Protein AF-A0A061NAD4-F1 (afdb_monomer_lite)

Radius of gyration: 16.57 Å; chains: 1; bounding box: 38×29×42 Å

pLDDT: mean 90.27, std 5.83, range [65.0, 97.56]

Foldseek 3Di:
DVVVVCVVVVNDDDPDDDDDDDCPDDDDPPDDDDDPDDDDPDDDDDFKDFDWDAQPVDVVRTDTPDMGTDDD

Sequence (72 aa):
MIEDEAKRLGIAKETRPYTPHITVARRFNGQAFKLPETQINDRLHVVDFRLYEVRPNFIPRYHTVSQFTLKG

Secondary structure (DSSP, 8-state):
-HHHHHHHTTPPPP-SPP----------TT----PPP----PPP---EEEEEEE-TTSSSSEEEEEEEEPP-

Structure (mmCIF, N/CA/C/O backbone):
data_AF-A0A061NAD4-F1
#
_entry.id   AF-A0A061NAD4-F1
#
loop_
_atom_site.group_PDB
_atom_site.id
_atom_site.type_symbol
_atom_site.label_atom_id
_atom_site.label_alt_id
_atom_site.label_comp_id
_atom_site.label_asym_id
_atom_site.label_entity_id
_atom_site.label_seq_id
_atom_site.pdbx_PDB_ins_code
_atom_site.Cartn_x
_atom_site.Cartn_y
_atom_site.Cartn_z
_atom_site.occupancy
_atom_site.B_iso_or_equiv
_atom_site.auth_seq_id
_atom_site.auth_comp_id
_atom_site.auth_asym_id
_atom_site.auth_atom_id
_atom_site.pdbx_PDB_model_num
ATOM 1 N N . MET A 1 1 ? -3.693 9.897 13.952 1.00 80.06 1 MET A N 1
ATOM 2 C CA . MET A 1 1 ? -3.589 9.263 12.613 1.00 80.06 1 MET A CA 1
ATOM 3 C C . MET A 1 1 ? -2.801 7.957 12.723 1.00 80.06 1 MET A C 1
ATOM 5 O O . MET A 1 1 ? -2.195 7.736 13.764 1.00 80.06 1 MET A O 1
ATOM 9 N N . ILE A 1 2 ? -2.777 7.098 11.689 1.00 85.56 2 ILE A N 1
ATOM 10 C CA . ILE A 1 2 ? -1.978 5.847 11.705 1.00 85.56 2 ILE A CA 1
ATOM 11 C C . ILE A 1 2 ? -0.496 6.137 11.994 1.00 85.56 2 ILE A C 1
ATOM 13 O O . ILE A 1 2 ? 0.140 5.401 12.739 1.00 85.56 2 ILE A O 1
ATOM 17 N N . GLU A 1 3 ? 0.042 7.231 11.454 1.00 86.69 3 GLU A N 1
ATOM 18 C CA . GLU A 1 3 ? 1.446 7.612 11.652 1.00 86.69 3 GLU A CA 1
ATOM 19 C C . GLU A 1 3 ? 1.790 7.937 13.113 1.00 86.69 3 GLU A C 1
ATOM 21 O O . GLU A 1 3 ? 2.857 7.553 13.590 1.00 86.69 3 GLU A O 1
ATOM 26 N N . ASP A 1 4 ? 0.888 8.612 13.833 1.00 90.31 4 ASP A N 1
ATOM 27 C CA . ASP A 1 4 ? 1.095 8.968 15.242 1.00 90.31 4 ASP A CA 1
ATOM 28 C C . ASP A 1 4 ? 1.108 7.718 16.120 1.00 90.31 4 ASP A C 1
ATOM 30 O O . ASP A 1 4 ? 1.939 7.578 17.017 1.00 90.31 4 ASP A O 1
ATOM 34 N N . GLU A 1 5 ? 0.207 6.783 15.821 1.00 92.31 5 GLU A N 1
ATOM 35 C CA . GLU A 1 5 ? 0.103 5.518 16.537 1.00 92.31 5 GLU A CA 1
ATOM 36 C C . GLU A 1 5 ? 1.298 4.608 16.239 1.00 92.31 5 GLU A C 1
ATOM 38 O O . GLU A 1 5 ? 1.886 4.034 17.154 1.00 92.31 5 GLU A O 1
ATOM 43 N N . ALA A 1 6 ? 1.734 4.546 14.977 1.00 91.75 6 ALA A N 1
ATOM 44 C CA . ALA A 1 6 ? 2.949 3.840 14.587 1.00 91.75 6 ALA A CA 1
ATOM 45 C C . ALA A 1 6 ? 4.170 4.390 15.339 1.00 91.75 6 ALA A C 1
ATOM 47 O O . ALA A 1 6 ? 4.942 3.623 15.915 1.00 91.75 6 ALA A O 1
ATOM 48 N N . LYS A 1 7 ? 4.298 5.720 15.423 1.00 91.69 7 LYS A N 1
ATOM 49 C CA . LYS A 1 7 ? 5.354 6.381 16.197 1.00 91.69 7 LYS A CA 1
ATOM 50 C C . LYS A 1 7 ? 5.272 6.037 17.687 1.00 91.69 7 LYS A C 1
ATOM 52 O O . LYS A 1 7 ? 6.299 5.726 18.285 1.00 91.69 7 LYS A O 1
ATOM 57 N N . ARG A 1 8 ? 4.075 6.062 18.285 1.00 95.94 8 ARG A N 1
ATOM 58 C CA . ARG A 1 8 ? 3.846 5.697 19.697 1.00 95.94 8 ARG A CA 1
ATOM 59 C C . ARG A 1 8 ? 4.271 4.257 19.995 1.00 95.94 8 ARG A C 1
ATOM 61 O O . ARG A 1 8 ? 4.804 3.989 21.067 1.00 95.94 8 ARG A O 1
ATOM 68 N N . LEU A 1 9 ? 4.049 3.349 19.047 1.00 95.81 9 LEU A N 1
ATOM 69 C CA . LEU A 1 9 ? 4.423 1.936 19.133 1.00 95.81 9 LEU A CA 1
ATOM 70 C C . LEU A 1 9 ? 5.892 1.660 18.759 1.00 95.81 9 LEU A C 1
ATOM 72 O O . LEU A 1 9 ? 6.310 0.506 18.764 1.00 95.81 9 LEU A O 1
ATOM 76 N N . GLY A 1 10 ? 6.683 2.689 18.433 1.00 95.06 10 GLY A N 1
ATOM 77 C CA . GLY A 1 10 ? 8.092 2.535 18.062 1.00 95.06 10 GLY A CA 1
ATOM 78 C C . GLY A 1 10 ? 8.321 1.979 16.652 1.00 95.06 10 GLY A C 1
ATOM 79 O O . GLY A 1 10 ? 9.419 1.521 16.344 1.00 95.06 10 GLY A O 1
ATOM 80 N N . ILE A 1 11 ? 7.311 2.017 15.778 1.00 92.62 11 ILE A N 1
ATOM 81 C CA . ILE A 1 11 ? 7.437 1.602 14.379 1.00 92.62 11 ILE A CA 1
ATOM 82 C C . ILE A 1 11 ? 8.162 2.706 13.604 1.00 92.62 11 ILE A C 1
ATOM 84 O O . ILE A 1 11 ? 7.736 3.864 13.585 1.00 92.62 11 ILE A O 1
ATOM 88 N N . ALA A 1 12 ? 9.266 2.339 12.950 1.00 91.12 12 ALA A N 1
ATOM 89 C CA . ALA A 1 12 ? 10.058 3.265 12.154 1.00 91.12 12 ALA A CA 1
ATOM 90 C C . ALA A 1 12 ? 9.231 3.841 10.996 1.00 91.12 12 ALA A C 1
ATOM 92 O O . ALA A 1 12 ? 8.641 3.105 10.202 1.00 91.12 12 ALA A O 1
ATOM 93 N N . LYS A 1 13 ? 9.213 5.173 10.890 1.00 87.25 13 LYS A N 1
ATOM 94 C CA . LYS A 1 13 ? 8.563 5.874 9.784 1.00 87.25 13 LYS A CA 1
ATOM 95 C C . LYS A 1 13 ? 9.480 5.871 8.559 1.00 87.25 13 LYS A C 1
ATOM 97 O O . LYS A 1 13 ? 10.670 6.157 8.663 1.00 87.25 13 LYS A O 1
ATOM 102 N N . GLU A 1 14 ? 8.902 5.590 7.398 1.00 87.94 14 GLU A N 1
ATOM 103 C CA . GLU A 1 14 ? 9.551 5.810 6.105 1.00 87.94 14 GLU A CA 1
ATOM 104 C C . GLU A 1 14 ? 9.855 7.307 5.911 1.00 87.94 14 GLU A C 1
ATOM 106 O O . GLU A 1 14 ? 8.996 8.156 6.151 1.00 87.94 14 GLU A O 1
ATOM 111 N N . THR A 1 15 ? 11.076 7.646 5.490 1.00 91.19 15 THR A N 1
ATOM 112 C CA . THR A 1 15 ? 11.504 9.048 5.332 1.00 91.19 15 THR A CA 1
ATOM 113 C C . THR A 1 15 ? 11.054 9.653 4.010 1.00 91.19 15 THR A C 1
ATOM 115 O O . THR A 1 15 ? 10.961 10.876 3.888 1.00 91.19 15 THR A O 1
ATOM 118 N N . ARG A 1 16 ? 10.760 8.813 3.012 1.00 92.12 16 ARG A N 1
ATOM 119 C CA . ARG A 1 16 ? 10.226 9.259 1.725 1.00 92.12 16 ARG A CA 1
ATOM 120 C C . ARG A 1 16 ? 8.843 9.901 1.909 1.00 92.12 16 ARG A C 1
ATOM 122 O O . ARG A 1 16 ? 7.990 9.313 2.576 1.00 92.12 16 ARG A O 1
ATOM 129 N N . PRO A 1 17 ? 8.587 11.068 1.289 1.00 91.69 17 PRO A N 1
ATOM 130 C CA . PRO A 1 17 ? 7.258 11.661 1.269 1.00 91.69 17 PRO A CA 1
ATOM 131 C C . PRO A 1 17 ? 6.215 10.694 0.707 1.00 91.69 17 PRO A C 1
ATOM 133 O O . PRO A 1 17 ? 6.490 9.922 -0.216 1.00 91.69 17 PRO A O 1
ATOM 136 N N . TYR A 1 18 ? 5.006 10.755 1.256 1.00 91.62 18 TYR A N 1
ATOM 137 C CA . TYR A 1 18 ? 3.902 9.943 0.772 1.00 91.62 18 TYR A CA 1
ATOM 138 C C . TYR A 1 18 ? 3.398 10.467 -0.576 1.00 91.62 18 TYR A C 1
ATOM 140 O O . TYR A 1 18 ? 2.852 11.565 -0.663 1.00 91.62 18 TYR A O 1
ATOM 148 N N . THR A 1 19 ? 3.534 9.636 -1.609 1.00 93.75 19 THR A N 1
ATOM 149 C CA . THR A 1 19 ? 2.925 9.844 -2.926 1.00 93.75 19 THR A CA 1
ATOM 150 C C . THR A 1 19 ? 2.024 8.644 -3.211 1.00 93.75 19 THR A C 1
ATOM 152 O O . THR A 1 19 ? 2.556 7.544 -3.379 1.00 93.75 19 THR A O 1
ATOM 155 N N . PRO A 1 20 ? 0.687 8.789 -3.248 1.00 91.69 20 PRO A N 1
ATOM 156 C CA . PRO A 1 20 ? -0.212 7.668 -3.512 1.00 91.69 20 PRO A CA 1
ATOM 157 C C . PRO A 1 20 ? 0.017 7.132 -4.929 1.00 91.69 20 PRO A C 1
ATOM 159 O O . PRO A 1 20 ? -0.097 7.866 -5.906 1.00 91.69 20 PRO A O 1
ATOM 162 N N . HIS A 1 21 ? 0.365 5.852 -5.047 1.00 91.94 21 HIS A N 1
ATOM 163 C CA . HIS A 1 21 ? 0.612 5.203 -6.333 1.00 91.94 21 HIS A CA 1
ATOM 164 C C . HIS A 1 21 ? 0.373 3.693 -6.245 1.00 91.94 21 HIS A C 1
ATOM 166 O O . HIS A 1 21 ? 0.482 3.093 -5.176 1.00 91.94 21 HIS A O 1
ATOM 172 N N . ILE A 1 22 ? 0.105 3.068 -7.392 1.00 91.44 22 ILE A N 1
ATOM 173 C CA . ILE A 1 22 ? 0.087 1.611 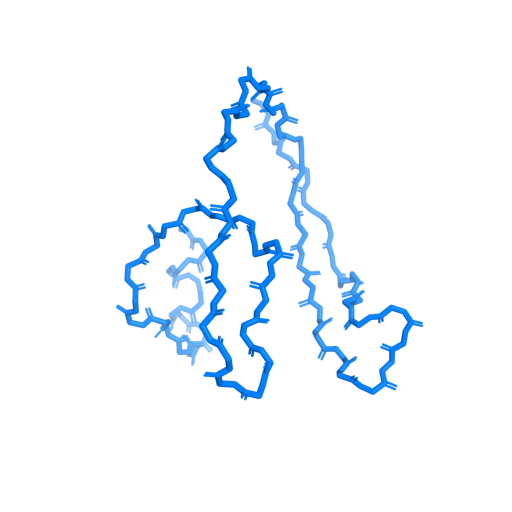-7.549 1.00 91.44 22 ILE A CA 1
ATOM 174 C C . ILE A 1 22 ? 1.318 1.235 -8.372 1.00 91.44 22 ILE A C 1
ATOM 176 O O . ILE A 1 22 ? 1.514 1.729 -9.481 1.00 91.44 22 ILE A O 1
ATOM 180 N N . THR A 1 23 ? 2.184 0.377 -7.829 1.00 91.81 23 THR A N 1
ATOM 181 C CA . THR A 1 23 ? 3.337 -0.131 -8.588 1.00 91.81 23 THR A CA 1
ATOM 182 C C . THR A 1 23 ? 2.844 -1.095 -9.671 1.00 91.81 23 THR A C 1
ATOM 184 O O . THR A 1 23 ? 2.413 -2.196 -9.344 1.00 91.81 23 THR A O 1
ATOM 187 N N . VAL A 1 24 ? 2.938 -0.707 -10.946 1.00 89.50 24 VAL A N 1
ATOM 188 C CA . VAL A 1 24 ? 2.548 -1.553 -12.097 1.00 89.50 24 VAL A CA 1
ATOM 189 C C . VAL A 1 24 ? 3.694 -2.458 -12.559 1.00 89.50 24 VAL A C 1
ATOM 191 O O . VAL A 1 24 ? 3.479 -3.595 -12.965 1.00 89.50 24 VAL A O 1
ATOM 194 N N . ALA A 1 25 ? 4.932 -1.972 -12.466 1.00 87.00 25 ALA A N 1
ATOM 195 C CA . ALA A 1 25 ? 6.126 -2.717 -12.839 1.00 87.00 25 ALA A CA 1
ATOM 196 C C . ALA A 1 25 ? 7.306 -2.325 -11.944 1.00 87.00 25 ALA A C 1
ATOM 198 O O . ALA A 1 25 ? 7.377 -1.207 -11.431 1.00 87.00 25 ALA A O 1
ATOM 199 N N . ARG A 1 26 ? 8.261 -3.242 -11.780 1.00 86.06 26 ARG A N 1
ATOM 200 C CA . ARG A 1 26 ? 9.573 -2.966 -11.185 1.00 86.06 26 ARG A CA 1
ATOM 201 C C . ARG A 1 26 ? 10.643 -3.299 -12.211 1.00 86.06 26 ARG A C 1
ATOM 203 O O . ARG A 1 26 ? 10.511 -4.284 -12.930 1.00 86.06 26 ARG A O 1
ATOM 210 N N . ARG A 1 27 ? 11.701 -2.488 -12.274 1.00 83.62 27 ARG A N 1
ATOM 211 C CA . ARG A 1 27 ? 12.851 -2.784 -13.136 1.00 83.62 27 ARG A CA 1
ATOM 212 C C . ARG A 1 27 ? 13.453 -4.123 -12.713 1.00 83.62 27 ARG A C 1
ATOM 214 O O . ARG A 1 27 ? 13.787 -4.302 -11.545 1.00 83.62 27 ARG A O 1
ATOM 221 N N . PHE A 1 28 ? 13.593 -5.029 -13.670 1.00 79.12 28 PHE A N 1
ATOM 222 C CA . PHE A 1 28 ? 14.262 -6.311 -13.504 1.00 79.12 28 PHE A CA 1
ATOM 223 C C . PHE A 1 28 ? 15.474 -6.312 -14.444 1.00 79.12 28 PHE A C 1
ATOM 225 O O . PHE A 1 28 ? 15.339 -5.983 -15.618 1.00 79.12 28 PHE A O 1
ATOM 232 N N . ASN A 1 29 ? 16.667 -6.596 -13.917 1.00 80.94 29 ASN A N 1
ATOM 233 C CA . ASN A 1 29 ? 17.922 -6.719 -14.679 1.00 80.94 29 ASN A CA 1
ATOM 234 C C . ASN A 1 29 ? 18.457 -5.457 -15.391 1.00 80.94 29 ASN A C 1
ATOM 236 O O . ASN A 1 29 ? 19.241 -5.565 -16.327 1.00 80.94 29 ASN A O 1
ATOM 240 N N . GLY A 1 30 ? 18.083 -4.252 -14.949 1.00 79.50 30 GLY A N 1
ATOM 241 C CA . GLY A 1 30 ? 18.760 -3.008 -15.355 1.00 79.50 30 GLY A CA 1
ATOM 242 C C . GLY A 1 30 ? 18.534 -2.542 -16.801 1.00 79.50 30 GLY A C 1
ATOM 243 O O . GLY A 1 30 ? 19.086 -1.515 -17.188 1.00 79.50 30 GLY A O 1
ATOM 244 N N . GLN A 1 31 ? 17.710 -3.236 -17.591 1.00 83.44 31 GLN A N 1
ATOM 245 C CA . GLN A 1 31 ? 17.361 -2.786 -18.938 1.00 83.44 31 GLN A CA 1
ATOM 246 C C . GLN A 1 31 ? 16.541 -1.491 -18.910 1.00 83.44 31 GLN A C 1
ATOM 248 O O . GLN A 1 31 ? 15.669 -1.287 -18.057 1.00 83.44 31 GLN A O 1
ATOM 253 N N . ALA A 1 32 ? 16.824 -0.610 -19.873 1.00 81.50 32 ALA A N 1
ATOM 254 C CA . ALA A 1 32 ? 16.041 0.593 -20.092 1.00 81.50 32 ALA A CA 1
ATOM 255 C C . ALA A 1 32 ? 14.639 0.204 -20.579 1.00 81.50 32 ALA A C 1
ATOM 257 O O . ALA A 1 32 ? 14.481 -0.468 -21.594 1.00 81.50 32 ALA A O 1
ATOM 258 N N . PHE A 1 33 ? 13.622 0.642 -19.845 1.00 80.75 33 PHE A N 1
ATOM 259 C CA . PHE A 1 33 ? 12.222 0.429 -20.184 1.00 80.75 33 PHE A CA 1
ATOM 260 C C . PHE A 1 33 ? 11.441 1.706 -19.889 1.00 80.75 33 PHE A C 1
ATOM 262 O O . PHE A 1 33 ? 11.617 2.316 -18.827 1.00 80.75 33 PHE A O 1
ATOM 269 N N . LYS A 1 34 ? 10.585 2.105 -20.830 1.00 83.19 34 LYS A N 1
ATOM 270 C CA . LYS A 1 34 ? 9.674 3.239 -20.694 1.00 83.19 34 LYS A CA 1
ATOM 271 C C . LYS A 1 34 ? 8.252 2.727 -20.893 1.00 83.19 34 LYS A C 1
ATOM 273 O O . LYS A 1 34 ? 7.947 2.154 -21.934 1.00 83.19 34 LYS A O 1
ATOM 278 N N . LEU A 1 35 ? 7.404 2.932 -19.888 1.00 83.75 35 LEU A N 1
ATOM 279 C CA . LEU A 1 35 ? 5.972 2.691 -20.030 1.00 83.75 35 LEU A CA 1
ATOM 280 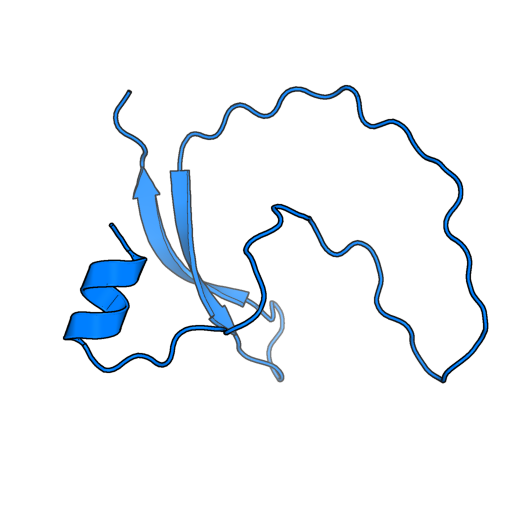C C . LEU A 1 35 ? 5.377 3.736 -20.986 1.00 83.75 35 LEU A C 1
ATOM 282 O O . LEU A 1 35 ? 5.793 4.899 -20.926 1.00 83.75 35 LEU A O 1
ATOM 286 N N . PRO A 1 36 ? 4.424 3.354 -21.852 1.00 88.44 36 PRO A N 1
ATOM 287 C CA . PRO A 1 36 ? 3.657 4.327 -22.615 1.00 88.44 36 PRO A CA 1
ATOM 288 C C . PRO A 1 36 ? 2.871 5.226 -21.656 1.00 88.44 36 PRO A C 1
ATOM 290 O O . PRO A 1 36 ? 2.396 4.777 -20.609 1.00 88.44 36 PRO A O 1
ATOM 293 N N . GLU A 1 37 ? 2.722 6.499 -22.014 1.00 88.62 37 GLU A N 1
ATOM 294 C CA . GLU A 1 37 ? 1.837 7.391 -21.272 1.00 88.62 37 GLU A CA 1
ATOM 295 C C . GLU A 1 37 ? 0.406 6.871 -21.381 1.00 88.62 37 GLU A C 1
ATOM 297 O O . GLU A 1 37 ? -0.120 6.662 -22.471 1.00 88.62 37 GLU A O 1
ATOM 302 N N . THR A 1 38 ? -0.199 6.608 -20.228 1.00 87.00 38 THR A N 1
ATOM 303 C CA . THR A 1 38 ? -1.562 6.095 -20.122 1.00 87.00 38 THR A CA 1
ATOM 304 C C . THR A 1 38 ? -2.320 7.017 -19.186 1.00 87.00 38 THR A C 1
ATOM 306 O O . THR A 1 38 ? -1.885 7.246 -18.058 1.00 87.00 38 THR A O 1
ATOM 309 N N . GLN A 1 39 ? -3.445 7.554 -19.650 1.00 86.69 39 GLN A N 1
ATOM 310 C CA . GLN A 1 39 ? -4.361 8.295 -18.793 1.00 86.69 39 GLN A CA 1
ATOM 311 C C . GLN A 1 39 ? -5.376 7.326 -18.199 1.00 86.69 39 GLN A C 1
ATOM 313 O O . GLN A 1 39 ? -6.064 6.615 -18.928 1.00 86.69 39 GLN A O 1
ATOM 318 N N . ILE A 1 40 ? -5.464 7.308 -16.872 1.00 85.81 40 ILE A N 1
ATOM 319 C CA . ILE A 1 40 ? -6.497 6.580 -16.139 1.00 85.81 40 ILE A CA 1
ATOM 320 C C . ILE A 1 40 ? -7.460 7.638 -15.610 1.00 85.81 40 ILE A C 1
ATOM 322 O O . ILE A 1 40 ? -7.127 8.367 -14.679 1.00 85.81 40 ILE A O 1
ATOM 326 N N . ASN A 1 41 ? -8.630 7.744 -16.238 1.00 85.75 41 ASN A N 1
ATOM 327 C CA . ASN A 1 41 ? -9.667 8.717 -15.872 1.00 85.75 41 ASN A CA 1
ATOM 328 C C . ASN A 1 41 ? -10.734 8.117 -14.940 1.00 85.75 41 ASN A C 1
ATOM 330 O O . ASN A 1 41 ? -11.798 8.705 -14.738 1.00 85.75 41 ASN A O 1
ATOM 334 N N . ASP A 1 42 ? -10.449 6.949 -14.364 1.00 87.38 42 ASP A N 1
ATOM 335 C CA . ASP A 1 42 ? -11.368 6.244 -13.485 1.00 87.38 42 ASP A CA 1
ATOM 336 C C . ASP A 1 42 ? -11.440 6.900 -12.107 1.00 87.38 42 ASP A C 1
ATOM 338 O O . ASP A 1 42 ? -10.438 7.302 -11.510 1.00 87.38 42 ASP A O 1
ATOM 342 N N . ARG A 1 43 ? -12.658 6.974 -11.570 1.00 88.94 43 ARG A N 1
ATOM 343 C CA . ARG A 1 43 ? -12.890 7.381 -10.185 1.00 88.94 43 ARG A CA 1
ATOM 344 C C . ARG A 1 43 ? -12.974 6.141 -9.311 1.00 88.94 43 ARG A C 1
ATOM 346 O O . ARG A 1 43 ? -13.799 5.264 -9.547 1.00 88.94 43 ARG A O 1
ATOM 353 N N . LEU A 1 44 ? -12.150 6.103 -8.271 1.00 88.56 44 LEU A N 1
ATOM 354 C CA . LEU A 1 44 ? -12.171 5.045 -7.268 1.00 88.56 44 LEU A CA 1
ATOM 355 C C . LEU A 1 44 ? -12.995 5.502 -6.066 1.00 88.56 44 LEU A C 1
ATOM 357 O O . LEU A 1 44 ? -12.660 6.491 -5.415 1.00 88.56 44 LEU A O 1
ATOM 361 N N . HIS A 1 45 ? -14.060 4.765 -5.760 1.00 92.00 45 HIS A N 1
ATOM 362 C CA . HIS A 1 45 ? -14.766 4.903 -4.492 1.00 92.00 45 HIS A CA 1
ATOM 363 C C . HIS A 1 45 ? -14.149 3.937 -3.475 1.00 92.00 45 HIS A C 1
ATOM 365 O O . HIS A 1 45 ? -14.294 2.721 -3.595 1.00 92.00 45 HIS A O 1
ATOM 371 N N . VAL A 1 46 ? -13.410 4.475 -2.504 1.00 92.69 46 VAL A N 1
ATOM 372 C CA . VAL A 1 46 ? -1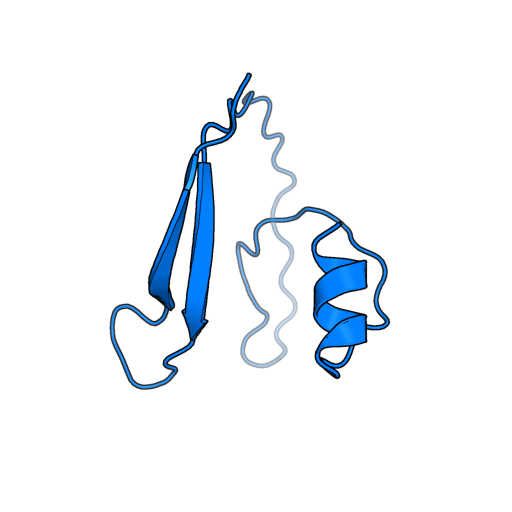2.742 3.679 -1.465 1.00 92.69 46 VAL A CA 1
ATOM 373 C C . VAL A 1 46 ? -13.720 3.440 -0.317 1.00 92.69 46 VAL A C 1
ATOM 375 O O . VAL A 1 46 ? -14.226 4.400 0.256 1.00 92.69 46 VAL A O 1
ATOM 378 N N . VAL A 1 47 ? -13.965 2.172 0.024 1.00 96.19 47 VAL A N 1
ATOM 379 C CA . VAL A 1 47 ? -14.915 1.768 1.083 1.00 96.19 47 VAL A CA 1
ATOM 380 C C . VAL A 1 47 ? -14.239 1.128 2.297 1.00 96.19 47 VAL A C 1
ATOM 382 O O . VAL A 1 47 ? -14.780 1.155 3.400 1.00 9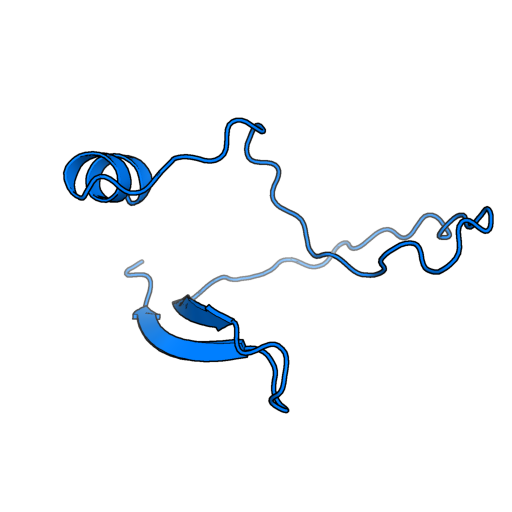6.19 47 VAL A O 1
ATOM 385 N N . ASP A 1 48 ? -13.039 0.577 2.125 1.00 96.19 48 ASP A N 1
ATOM 386 C CA . ASP A 1 48 ? -12.254 -0.031 3.194 1.00 96.19 48 ASP A CA 1
ATOM 387 C C . ASP A 1 48 ? -10.752 0.084 2.923 1.00 96.19 48 ASP A C 1
ATOM 389 O O . ASP A 1 48 ? -10.310 0.389 1.812 1.00 96.19 48 ASP A O 1
ATOM 393 N N . PHE A 1 49 ? -9.965 -0.159 3.967 1.00 95.31 49 PHE A N 1
ATOM 394 C CA . PHE A 1 49 ? -8.532 -0.401 3.866 1.00 95.31 49 PHE A CA 1
ATOM 395 C C . PHE A 1 49 ? -8.144 -1.606 4.723 1.00 95.31 49 PHE A C 1
ATOM 397 O O . PHE A 1 49 ? -8.872 -2.025 5.625 1.00 95.31 49 PHE A O 1
ATOM 404 N N . ARG A 1 50 ? -6.980 -2.194 4.441 1.00 96.12 50 ARG A N 1
ATOM 405 C CA . ARG A 1 50 ? -6.552 -3.454 5.057 1.00 96.12 50 ARG A CA 1
ATOM 406 C C . ARG A 1 50 ? -5.129 -3.377 5.572 1.00 96.12 50 ARG A C 1
ATOM 408 O O . ARG A 1 50 ? -4.268 -2.747 4.959 1.00 96.12 50 ARG A O 1
ATOM 415 N N . LEU A 1 51 ? -4.887 -4.087 6.668 1.00 95.50 51 LEU A N 1
ATOM 416 C CA . LEU A 1 51 ? -3.546 -4.409 7.134 1.00 95.50 51 LEU A CA 1
ATOM 417 C C . LEU A 1 51 ? -3.101 -5.706 6.460 1.00 95.50 51 LEU A C 1
ATOM 419 O O . LEU A 1 51 ? -3.782 -6.729 6.565 1.00 95.50 51 LEU A O 1
ATOM 423 N N . TYR A 1 52 ? -1.956 -5.658 5.786 1.00 96.94 52 TYR A N 1
ATOM 424 C CA . TYR A 1 52 ? -1.361 -6.812 5.123 1.00 96.94 52 TYR A CA 1
ATOM 425 C C . TYR A 1 52 ? -0.040 -7.208 5.769 1.00 96.94 52 TYR A C 1
ATOM 427 O O . TYR A 1 52 ? 0.778 -6.360 6.120 1.00 96.94 52 TYR A O 1
ATOM 435 N N . GLU A 1 53 ? 0.189 -8.512 5.829 1.00 96.56 53 GLU A N 1
ATOM 436 C CA . GLU A 1 53 ? 1.493 -9.112 6.063 1.00 96.56 53 GLU A CA 1
ATOM 437 C C . GLU A 1 53 ? 2.121 -9.497 4.716 1.00 96.56 53 GLU A C 1
ATOM 439 O O . GLU A 1 53 ? 1.468 -10.094 3.855 1.00 96.56 53 GLU A O 1
ATOM 444 N N . VAL A 1 54 ? 3.401 -9.167 4.525 1.00 96.19 54 VAL A N 1
ATOM 445 C CA . VAL A 1 54 ? 4.161 -9.551 3.330 1.00 96.19 54 VAL A CA 1
ATOM 446 C C . VAL A 1 54 ? 4.898 -10.858 3.602 1.00 96.19 54 VAL A C 1
ATOM 448 O O . VAL A 1 54 ? 5.800 -10.897 4.431 1.00 96.19 54 VAL A O 1
ATOM 451 N N . ARG A 1 55 ? 4.571 -11.910 2.848 1.00 96.06 55 ARG A N 1
ATOM 452 C CA . ARG A 1 55 ? 5.185 -13.242 2.924 1.00 96.06 55 ARG A CA 1
ATOM 453 C C . ARG A 1 55 ? 5.900 -13.573 1.601 1.00 96.06 55 ARG A C 1
ATOM 455 O O . ARG A 1 55 ? 5.270 -14.094 0.684 1.00 96.06 55 ARG A O 1
ATOM 462 N N . PRO A 1 56 ? 7.206 -13.260 1.446 1.00 92.88 56 PRO A N 1
ATOM 463 C CA . PRO A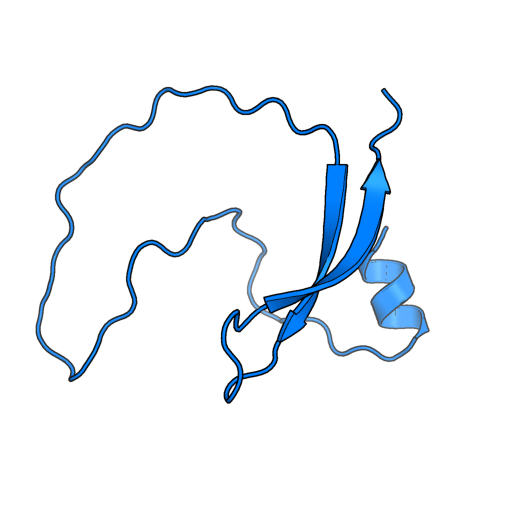 1 56 ? 7.908 -13.335 0.156 1.00 92.88 56 PRO A CA 1
ATOM 464 C C . PRO A 1 56 ? 7.916 -14.713 -0.514 1.00 92.88 56 PRO A C 1
ATOM 466 O O . PRO A 1 56 ? 7.925 -14.778 -1.738 1.00 92.88 56 PRO A O 1
ATOM 469 N N . ASN A 1 57 ? 7.887 -15.785 0.280 1.00 95.38 57 ASN A N 1
ATOM 470 C CA . ASN A 1 57 ? 7.984 -17.168 -0.197 1.00 95.38 57 ASN A CA 1
ATOM 471 C C . ASN A 1 57 ? 6.613 -17.855 -0.344 1.00 95.38 57 ASN A C 1
ATOM 473 O O . ASN A 1 57 ? 6.553 -19.074 -0.468 1.00 95.38 57 ASN A O 1
ATOM 477 N N . PHE A 1 58 ? 5.514 -17.095 -0.290 1.00 93.62 58 PHE A N 1
ATOM 478 C CA . PHE A 1 58 ? 4.148 -17.616 -0.349 1.00 93.62 58 PHE A CA 1
ATOM 479 C C . PHE A 1 58 ? 3.377 -17.019 -1.527 1.00 93.62 58 PHE A C 1
ATOM 481 O O . PHE A 1 58 ? 3.635 -15.893 -1.960 1.00 93.62 58 PHE A O 1
ATOM 488 N N . ILE A 1 59 ? 2.401 -17.779 -2.028 1.00 89.44 59 ILE A N 1
ATOM 489 C CA . ILE A 1 59 ? 1.464 -17.348 -3.067 1.00 89.44 59 ILE A CA 1
ATOM 490 C C . ILE A 1 59 ? 0.044 -17.517 -2.499 1.00 89.44 59 ILE A C 1
ATOM 492 O O . ILE A 1 59 ? -0.349 -18.653 -2.235 1.00 89.44 59 ILE A O 1
ATOM 496 N N . PRO A 1 60 ? -0.722 -16.427 -2.287 1.00 90.06 60 PRO A N 1
ATOM 497 C CA . PRO A 1 60 ? -0.387 -15.027 -2.569 1.00 90.06 60 PRO A CA 1
ATOM 498 C C . PRO A 1 60 ? 0.667 -14.437 -1.612 1.00 90.06 60 PRO A C 1
ATOM 500 O O . PRO A 1 60 ? 0.732 -14.788 -0.436 1.00 90.06 60 PRO A O 1
ATOM 503 N N . ARG A 1 61 ? 1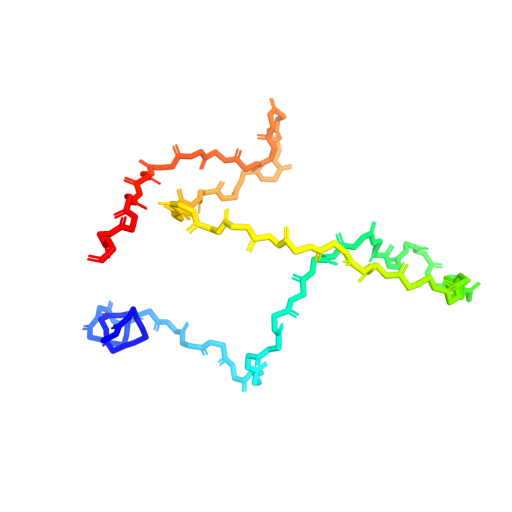.467 -13.482 -2.117 1.00 94.12 61 ARG A N 1
ATOM 504 C CA . ARG A 1 61 ? 2.537 -12.811 -1.348 1.00 94.12 61 ARG A CA 1
ATOM 505 C C . ARG A 1 61 ? 2.007 -11.945 -0.203 1.00 94.12 61 ARG A C 1
ATOM 507 O O . ARG A 1 61 ? 2.706 -11.741 0.785 1.00 94.12 61 ARG A O 1
ATOM 514 N N . TYR A 1 62 ? 0.815 -11.382 -0.360 1.00 97.00 62 TYR A N 1
ATOM 515 C CA . TYR A 1 62 ? 0.189 -10.511 0.630 1.00 97.00 62 TYR A CA 1
ATOM 516 C C . TYR A 1 62 ? -0.929 -11.271 1.325 1.00 97.00 62 TYR A C 1
ATOM 518 O O . TYR A 1 62 ? -1.851 -11.753 0.670 1.00 97.00 62 TYR A O 1
ATOM 526 N N . HIS A 1 63 ? -0.849 -11.355 2.647 1.00 96.38 63 HIS A N 1
ATOM 527 C CA . HIS A 1 63 ? -1.852 -12.003 3.477 1.00 96.38 63 HIS A CA 1
ATOM 528 C C . HIS A 1 63 ? -2.622 -10.946 4.272 1.00 96.38 63 HIS A C 1
ATOM 530 O O . HIS A 1 63 ? -2.014 -10.096 4.923 1.00 96.38 63 HIS A O 1
ATOM 536 N N . THR A 1 64 ? -3.954 -10.964 4.215 1.00 96.69 64 THR A N 1
ATOM 537 C CA . THR A 1 64 ? -4.782 -10.021 4.981 1.00 96.69 64 THR A CA 1
ATOM 538 C C . THR A 1 64 ? -4.735 -10.373 6.464 1.00 96.69 64 THR A C 1
ATOM 540 O O . THR A 1 64 ? -5.044 -11.494 6.852 1.00 96.69 64 THR A O 1
ATOM 543 N N . VAL A 1 65 ? -4.348 -9.405 7.292 1.00 97.56 65 VAL A N 1
ATOM 544 C CA . VAL A 1 65 ? -4.355 -9.518 8.759 1.00 97.56 65 VAL A CA 1
ATOM 545 C C . VAL A 1 65 ? -5.653 -8.957 9.326 1.00 97.56 65 VAL A C 1
ATOM 547 O O . VAL A 1 65 ? -6.245 -9.549 10.220 1.00 97.56 65 VAL A O 1
ATOM 550 N N . SER A 1 66 ? -6.102 -7.813 8.806 1.00 97.25 66 SER A N 1
ATOM 551 C CA . SER A 1 66 ? -7.341 -7.164 9.235 1.00 97.25 66 SER A CA 1
ATOM 552 C C . SER A 1 66 ? -7.903 -6.258 8.139 1.00 97.25 66 SER A C 1
ATOM 554 O O . SER A 1 66 ? -7.161 -5.799 7.264 1.00 97.25 66 SER A O 1
ATOM 556 N N . GLN A 1 67 ? -9.204 -5.987 8.206 1.00 97.00 67 GLN A N 1
ATOM 557 C CA . GLN A 1 67 ? -9.935 -5.081 7.324 1.00 97.00 67 GLN A CA 1
ATOM 558 C C . GLN A 1 67 ? -10.671 -4.030 8.157 1.00 97.00 67 GLN A C 1
ATOM 560 O O . GLN A 1 67 ? -11.313 -4.348 9.156 1.00 97.00 67 GLN A O 1
ATOM 565 N N . PHE A 1 68 ? -10.606 -2.781 7.710 1.00 95.06 68 PHE A N 1
ATOM 566 C CA . PHE A 1 68 ? -11.205 -1.626 8.361 1.00 95.06 68 PHE A CA 1
ATOM 567 C C . PHE A 1 68 ? -12.129 -0.925 7.369 1.00 95.06 68 PHE A C 1
ATOM 569 O O . PHE A 1 68 ? -11.672 -0.373 6.369 1.00 95.06 68 PHE A O 1
ATOM 576 N N . THR A 1 69 ? -13.432 -0.953 7.641 1.00 96.38 69 THR A N 1
ATOM 577 C CA . THR A 1 69 ? -14.429 -0.257 6.814 1.00 96.38 69 THR A CA 1
ATOM 578 C C . THR A 1 69 ? -14.394 1.236 7.122 1.00 96.38 69 THR A C 1
ATOM 580 O O . THR A 1 69 ? -14.358 1.627 8.293 1.00 96.38 69 THR A O 1
ATOM 583 N N . LEU A 1 70 ? -14.413 2.068 6.085 1.00 92.88 70 LEU A N 1
ATOM 584 C CA . LEU A 1 70 ? -14.524 3.511 6.234 1.00 92.88 70 LEU A CA 1
ATOM 585 C C . LEU A 1 70 ? -15.956 3.859 6.643 1.00 92.88 70 LEU A C 1
ATOM 587 O O . LEU A 1 70 ? -16.918 3.474 5.980 1.00 92.88 70 LEU A O 1
ATOM 591 N N . LYS A 1 71 ? -16.099 4.574 7.759 1.00 85.88 71 LYS A N 1
ATOM 592 C CA . LYS A 1 71 ? -17.376 5.187 8.131 1.00 85.88 71 LYS A CA 1
ATOM 593 C C . LYS A 1 71 ? -17.484 6.497 7.352 1.00 85.88 71 LYS A C 1
ATOM 595 O O . LYS A 1 71 ? -16.556 7.301 7.427 1.00 85.88 71 LYS A O 1
ATOM 600 N N . GLY A 1 72 ? -18.547 6.621 6.557 1.00 65.00 72 GLY A N 1
ATOM 601 C CA . GLY A 1 72 ? -18.866 7.826 5.786 1.00 65.00 72 GLY A CA 1
ATOM 602 C C . GLY A 1 72 ? -19.198 9.020 6.666 1.00 65.00 72 GLY A C 1
ATOM 603 O O . GLY A 1 72 ? -19.608 8.795 7.828 1.00 65.00 72 GLY A O 1
#